Protein AF-A0A844NVZ9-F1 (afdb_monomer_lite)

Foldseek 3Di:
DDDPDVVNVVLLVVLLVCVVVVNVVVNVVSVDDPVNSVVSVDVVNVVVND

Radius of gyration: 10.79 Å; chains: 1; bounding box: 23×21×28 Å

pLDDT: mean 78.05, std 16.34, range [43.5, 95.25]

InterPro domains:
  IPR021364 Protein of unknown function DUF2857 [PF11198] (8-48)

Organism: Pseudomonas aeruginosa (NCBI:txid287)

Secondary structure (DSSP, 8-state):
-----HHHHHHHHHHHHHHHTT-HHHHHHTT--HHHHHHHH-HHHHGGG-

Structure (mmCIF, N/CA/C/O backbone):
data_AF-A0A844NVZ9-F1
#
_entry.id   AF-A0A844NVZ9-F1
#
loop_
_atom_site.group_PDB
_atom_site.id
_atom_site.type_symbol
_atom_site.label_atom_id
_atom_site.label_alt_id
_atom_site.label_comp_id
_atom_site.label_asym_id
_atom_site.label_entity_id
_atom_site.label_seq_id
_atom_site.pdbx_PDB_ins_code
_atom_site.Cartn_x
_atom_site.Cartn_y
_atom_site.Cartn_z
_atom_site.occupancy
_atom_site.B_iso_or_equiv
_atom_site.auth_seq_id
_atom_site.auth_comp_id
_atom_site.auth_asym_id
_atom_site.auth_atom_id
_atom_site.pdbx_PDB_model_num
ATOM 1 N N . MET A 1 1 ? 1.597 -11.851 -22.570 1.00 43.50 1 MET A N 1
ATOM 2 C CA . MET A 1 1 ? 2.176 -10.984 -21.522 1.00 43.50 1 MET A CA 1
ATOM 3 C C . MET A 1 1 ? 1.417 -9.672 -21.581 1.00 43.50 1 MET A C 1
ATOM 5 O O . MET A 1 1 ? 1.558 -8.961 -22.567 1.00 43.50 1 MET A O 1
ATOM 9 N N . SER A 1 2 ? 0.502 -9.428 -20.641 1.00 48.03 2 SER A N 1
ATOM 10 C CA . SER A 1 2 ? -0.324 -8.215 -20.631 1.00 48.03 2 SER A CA 1
ATOM 11 C C . SER A 1 2 ? 0.590 -7.010 -20.436 1.00 48.03 2 SER A C 1
ATOM 13 O O . SER A 1 2 ? 1.262 -6.925 -19.411 1.00 48.03 2 SER A O 1
ATOM 15 N N . ALA A 1 3 ? 0.669 -6.129 -21.434 1.00 55.06 3 ALA A N 1
ATOM 16 C CA . ALA A 1 3 ? 1.421 -4.885 -21.316 1.00 55.06 3 ALA A CA 1
ATOM 17 C C . ALA A 1 3 ? 0.968 -4.142 -20.042 1.00 55.06 3 ALA A C 1
ATOM 19 O O . ALA A 1 3 ? -0.237 -4.151 -19.758 1.00 55.06 3 ALA A O 1
ATOM 20 N N . PRO A 1 4 ? 1.881 -3.533 -19.259 1.00 56.03 4 PRO A N 1
ATOM 21 C CA . PRO A 1 4 ? 1.508 -2.798 -18.059 1.00 56.03 4 PRO A CA 1
ATOM 22 C C . PRO A 1 4 ? 0.521 -1.707 -18.462 1.00 56.03 4 PRO A C 1
ATOM 24 O O . PRO A 1 4 ? 0.873 -0.760 -19.162 1.00 56.03 4 PRO A O 1
ATOM 27 N N . HIS A 1 5 ? -0.745 -1.871 -18.087 1.00 56.38 5 HIS A N 1
ATOM 28 C CA . HIS A 1 5 ? -1.745 -0.862 -18.392 1.00 56.38 5 HIS A CA 1
ATOM 29 C C . HIS A 1 5 ? -1.324 0.417 -17.644 1.00 56.38 5 HIS A C 1
ATOM 31 O O . HIS A 1 5 ? -1.119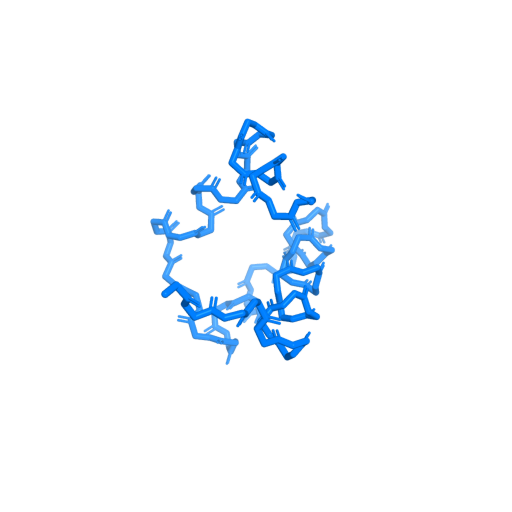 0.330 -16.430 1.00 56.38 5 HIS A O 1
ATOM 37 N N . PRO A 1 6 ? -1.198 1.590 -18.295 1.00 59.88 6 PRO A N 1
ATOM 38 C CA . PRO A 1 6 ? -0.714 2.822 -17.651 1.00 59.88 6 PRO A CA 1
ATOM 39 C C . PRO A 1 6 ? -1.486 3.180 -16.371 1.00 59.88 6 PRO A C 1
ATOM 41 O O . PRO A 1 6 ? -0.934 3.699 -15.405 1.00 59.88 6 PRO A O 1
ATOM 44 N N . LEU A 1 7 ? -2.769 2.810 -16.343 1.00 61.09 7 LEU A N 1
ATOM 45 C CA . LEU A 1 7 ? -3.649 2.920 -15.181 1.00 61.09 7 LEU A CA 1
ATOM 46 C C . LEU A 1 7 ? -3.135 2.142 -13.955 1.00 61.09 7 LEU A C 1
ATOM 48 O O . LEU A 1 7 ? -3.209 2.648 -12.843 1.00 61.09 7 LEU A O 1
ATOM 52 N N . ASN A 1 8 ? -2.578 0.943 -14.146 1.00 74.75 8 ASN A N 1
ATOM 53 C CA . ASN A 1 8 ? -2.060 0.117 -13.056 1.00 74.75 8 ASN A CA 1
ATOM 54 C C . ASN A 1 8 ? -0.820 0.760 -12.412 1.00 74.75 8 ASN A C 1
ATOM 56 O O . ASN A 1 8 ? -0.707 0.817 -11.192 1.00 74.75 8 ASN A O 1
ATOM 60 N N . GLN A 1 9 ? 0.077 1.329 -13.224 1.00 77.19 9 GLN A N 1
ATOM 61 C CA . GLN A 1 9 ? 1.260 2.027 -12.710 1.00 77.19 9 GLN A CA 1
ATOM 62 C C . GLN A 1 9 ? 0.893 3.311 -11.958 1.00 77.19 9 GLN A C 1
ATOM 64 O O . GLN A 1 9 ? 1.453 3.574 -10.895 1.00 77.19 9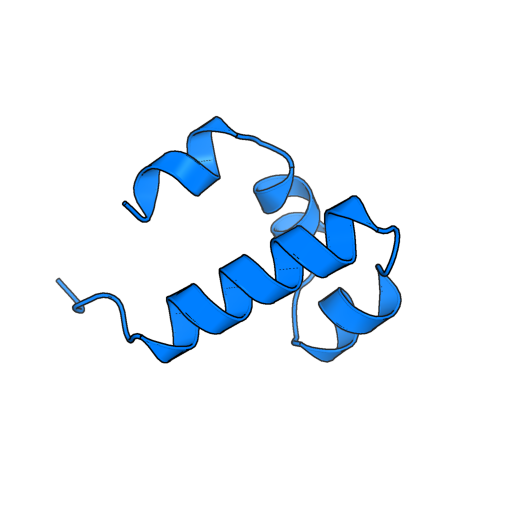 GLN A O 1
ATOM 69 N N . ALA A 1 10 ? -0.080 4.081 -12.457 1.00 84.19 10 ALA A N 1
ATOM 70 C CA . ALA A 1 10 ? -0.559 5.279 -11.770 1.00 84.19 10 ALA A CA 1
ATOM 71 C C . ALA A 1 10 ? -1.198 4.947 -10.409 1.00 84.19 10 ALA A C 1
ATOM 73 O O . ALA A 1 10 ? -0.924 5.619 -9.416 1.00 84.19 10 ALA A O 1
ATOM 74 N N . VAL A 1 11 ? -1.998 3.877 -10.345 1.00 86.94 11 VAL A N 1
ATOM 75 C CA . VAL A 1 11 ? -2.631 3.412 -9.101 1.00 86.94 11 VAL A CA 1
ATOM 76 C C . VAL A 1 11 ? -1.585 2.933 -8.090 1.00 86.94 11 VAL A C 1
ATOM 78 O O . VAL A 1 11 ? -1.657 3.304 -6.920 1.00 86.94 11 VAL A O 1
ATOM 81 N N . ILE A 1 12 ? -0.568 2.183 -8.528 1.00 85.88 12 ILE A N 1
ATOM 82 C CA . ILE A 1 12 ? 0.523 1.728 -7.650 1.00 85.88 12 ILE A CA 1
ATOM 83 C C . ILE A 1 12 ? 1.361 2.911 -7.151 1.00 85.88 12 ILE A C 1
ATOM 85 O O . ILE A 1 12 ? 1.656 2.994 -5.958 1.00 85.88 12 ILE A O 1
ATOM 89 N N . ALA A 1 13 ? 1.705 3.861 -8.023 1.00 86.50 13 ALA A N 1
ATOM 90 C CA . ALA A 1 13 ? 2.439 5.063 -7.634 1.00 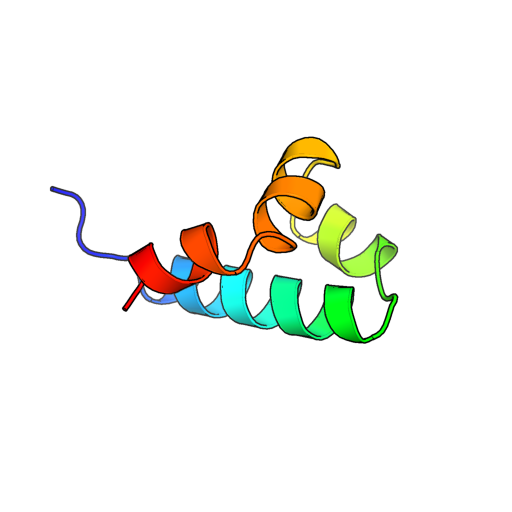86.50 13 ALA A CA 1
ATOM 91 C C 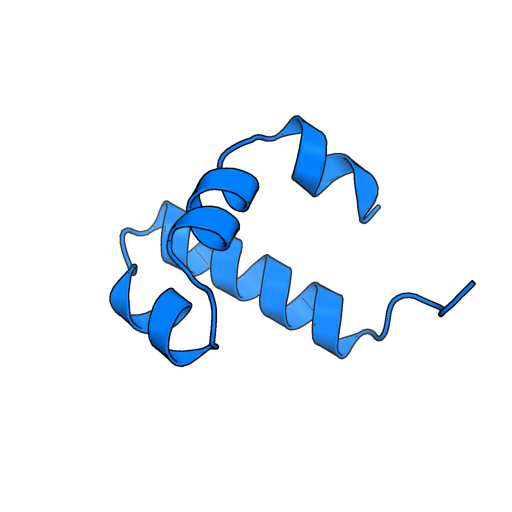. ALA A 1 13 ? 1.662 5.898 -6.601 1.00 86.50 13 ALA A C 1
ATOM 93 O O . ALA A 1 13 ? 2.238 6.343 -5.605 1.00 86.50 13 ALA A O 1
ATOM 94 N N . GLN A 1 14 ? 0.347 6.051 -6.791 1.00 89.81 14 GLN A N 1
ATOM 95 C CA . GLN A 1 14 ? -0.518 6.750 -5.841 1.00 89.81 14 GLN A CA 1
ATOM 96 C C . GLN A 1 14 ? -0.612 6.006 -4.503 1.00 89.81 14 GLN A C 1
ATOM 98 O O . GLN A 1 14 ? -0.496 6.630 -3.448 1.00 89.81 14 GLN A O 1
ATOM 103 N N . ALA A 1 15 ? -0.755 4.679 -4.526 1.00 90.69 15 ALA A N 1
ATOM 104 C CA . ALA A 1 15 ? -0.778 3.858 -3.318 1.00 90.69 15 ALA A CA 1
ATOM 105 C C . ALA A 1 15 ? 0.536 3.949 -2.531 1.00 90.69 15 ALA A C 1
ATOM 107 O O . ALA A 1 15 ? 0.507 4.067 -1.307 1.00 90.69 15 ALA A O 1
ATOM 108 N N . LEU A 1 16 ? 1.683 3.965 -3.219 1.00 90.00 16 LEU A N 1
ATOM 109 C CA . LEU A 1 16 ? 2.996 4.156 -2.600 1.00 90.00 16 LEU A CA 1
ATOM 110 C C . LEU A 1 16 ? 3.141 5.546 -1.970 1.00 90.00 16 LEU A C 1
ATOM 112 O O . LEU A 1 16 ? 3.658 5.661 -0.857 1.00 90.00 16 LEU A O 1
ATOM 116 N N . TYR A 1 17 ? 2.683 6.597 -2.654 1.00 91.44 17 TYR A N 1
ATOM 117 C CA . TYR A 1 17 ? 2.688 7.957 -2.116 1.00 91.44 17 TYR A CA 1
ATOM 118 C C . TYR A 1 17 ? 1.807 8.072 -0.867 1.00 91.44 17 TYR A C 1
ATOM 120 O O . TYR A 1 17 ? 2.245 8.587 0.162 1.00 91.44 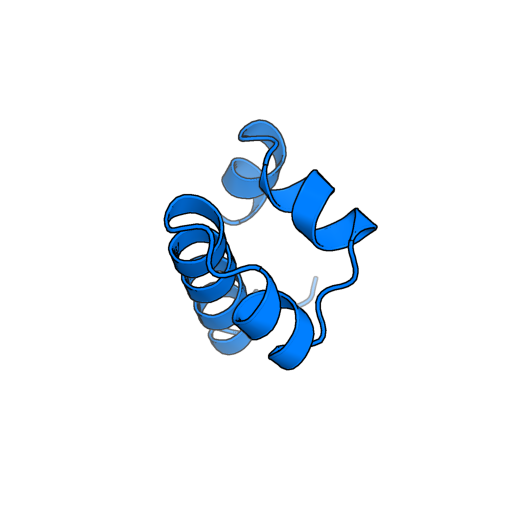17 TYR A O 1
ATOM 128 N N . ASP A 1 18 ? 0.581 7.557 -0.926 1.00 92.75 18 ASP A N 1
ATOM 129 C CA . ASP A 1 18 ? -0.357 7.588 0.193 1.00 92.75 18 ASP A CA 1
ATOM 130 C C . ASP A 1 18 ? 0.180 6.782 1.386 1.00 92.75 18 ASP A C 1
ATOM 132 O O . ASP A 1 18 ? 0.158 7.272 2.517 1.00 92.75 18 ASP A O 1
ATOM 136 N N . LEU A 1 19 ? 0.757 5.600 1.143 1.00 90.25 19 LEU A N 1
ATOM 137 C CA . LEU A 1 19 ? 1.349 4.750 2.178 1.00 90.25 19 LEU A CA 1
ATOM 138 C C . LEU A 1 19 ? 2.542 5.422 2.873 1.00 90.25 19 LEU A C 1
ATOM 140 O O . LEU A 1 19 ? 2.606 5.421 4.102 1.00 90.25 19 LEU A O 1
ATOM 144 N N . ARG A 1 20 ? 3.447 6.056 2.111 1.00 89.50 20 ARG A N 1
ATOM 145 C CA . ARG A 1 20 ? 4.584 6.827 2.658 1.00 89.50 20 ARG A CA 1
ATOM 146 C C . ARG A 1 20 ? 4.141 7.997 3.537 1.00 89.50 20 ARG A C 1
ATOM 148 O O . ARG A 1 20 ? 4.863 8.369 4.454 1.00 89.50 20 ARG A O 1
ATOM 155 N N . ASN A 1 21 ? 2.953 8.539 3.280 1.00 93.12 21 ASN A N 1
ATOM 156 C CA . ASN A 1 21 ? 2.359 9.641 4.035 1.00 93.12 21 ASN A CA 1
ATOM 157 C C . ASN A 1 21 ? 1.386 9.176 5.139 1.00 93.12 21 ASN A C 1
ATOM 159 O O . ASN A 1 21 ? 0.661 9.992 5.703 1.00 93.12 21 ASN A O 1
ATOM 163 N N . GLY A 1 22 ? 1.316 7.872 5.436 1.00 92.06 22 GLY A N 1
ATOM 164 C CA . GLY A 1 22 ? 0.429 7.326 6.472 1.00 92.06 22 GLY A CA 1
ATOM 165 C C . GLY A 1 22 ? -1.062 7.324 6.105 1.00 92.06 22 GLY A C 1
ATOM 166 O O . GLY A 1 22 ? -1.920 7.121 6.965 1.00 92.06 22 GLY A O 1
ATOM 167 N N . GLN A 1 23 ? -1.409 7.515 4.830 1.00 95.25 23 GLN A N 1
ATOM 168 C CA . GLN A 1 23 ? -2.787 7.615 4.342 1.00 95.25 23 GLN A CA 1
ATOM 169 C C . GLN A 1 23 ? -3.417 6.237 4.039 1.00 95.25 23 GLN A C 1
ATOM 171 O O . GLN A 1 23 ? -4.038 6.032 2.998 1.00 95.25 23 GLN A O 1
ATOM 176 N N . LEU A 1 24 ? -3.338 5.295 4.987 1.00 91.44 24 LEU A N 1
ATOM 177 C CA . LEU A 1 24 ? -3.858 3.915 4.871 1.00 91.44 24 LEU A CA 1
ATOM 178 C C . LEU A 1 24 ? -5.319 3.824 4.395 1.00 91.44 24 LEU A C 1
ATOM 180 O O . LEU A 1 24 ? -5.677 2.931 3.629 1.00 91.44 24 LEU A O 1
ATOM 184 N N . ARG A 1 25 ? -6.170 4.763 4.828 1.00 94.38 25 ARG A N 1
ATOM 185 C CA . ARG A 1 25 ? -7.585 4.812 4.423 1.00 94.38 25 ARG A CA 1
ATOM 186 C C . ARG A 1 25 ? -7.766 5.026 2.919 1.00 94.38 25 ARG A C 1
ATOM 188 O O . ARG A 1 25 ? -8.671 4.435 2.341 1.00 94.38 25 ARG A O 1
ATOM 195 N N . ARG A 1 26 ? -6.908 5.833 2.286 1.00 93.31 26 ARG A N 1
ATOM 196 C CA . ARG A 1 26 ? -6.974 6.096 0.839 1.00 93.31 26 ARG A CA 1
ATOM 197 C C . ARG A 1 26 ? -6.536 4.884 0.038 1.00 93.31 26 ARG A C 1
ATOM 199 O O . ARG A 1 26 ? -7.190 4.538 -0.937 1.00 93.31 26 ARG A O 1
ATOM 206 N N . CYS A 1 27 ? -5.507 4.183 0.507 1.00 92.50 27 CYS A N 1
ATOM 207 C CA . CYS A 1 27 ? -5.076 2.947 -0.128 1.00 92.50 27 CYS A CA 1
ATOM 208 C C . CYS A 1 27 ? -6.176 1.872 -0.096 1.00 92.50 27 CYS A C 1
ATOM 210 O O . CYS A 1 27 ? -6.467 1.266 -1.123 1.00 92.50 27 CYS A O 1
ATOM 212 N N . LYS A 1 28 ? -6.873 1.712 1.038 1.00 90.25 28 LYS A N 1
ATOM 213 C CA . LYS A 1 28 ? -8.038 0.813 1.138 1.00 90.25 28 LYS A CA 1
ATOM 214 C C . LYS A 1 28 ? -9.194 1.236 0.221 1.00 90.25 28 LYS A C 1
ATOM 216 O O . LYS A 1 28 ? -9.832 0.383 -0.382 1.00 90.25 28 LYS A O 1
ATOM 221 N N . ALA A 1 29 ? -9.439 2.541 0.067 1.00 93.12 29 ALA A N 1
ATOM 222 C CA . ALA A 1 29 ? -10.466 3.060 -0.844 1.00 93.12 29 ALA A CA 1
ATOM 223 C C . ALA A 1 29 ? -10.152 2.800 -2.331 1.00 93.12 29 ALA A C 1
ATOM 225 O O . ALA A 1 29 ? -11.072 2.677 -3.132 1.00 93.12 29 ALA A O 1
ATOM 226 N N . MET A 1 30 ? -8.870 2.673 -2.693 1.00 89.19 30 MET A N 1
ATOM 227 C CA . MET A 1 30 ? -8.437 2.240 -4.029 1.00 89.19 30 MET A CA 1
ATOM 228 C C . MET A 1 30 ? -8.586 0.726 -4.258 1.00 89.19 30 MET A C 1
ATOM 230 O O . MET A 1 30 ? -8.339 0.259 -5.365 1.00 89.19 30 MET A O 1
ATOM 234 N N . GLY A 1 31 ? -8.999 -0.036 -3.240 1.00 89.38 31 GLY A N 1
ATOM 235 C CA . GLY A 1 31 ? -9.222 -1.480 -3.328 1.00 89.38 31 GLY A CA 1
ATOM 236 C C . GLY A 1 31 ? -8.065 -2.340 -2.823 1.00 89.38 31 GLY A C 1
ATOM 237 O O . GLY A 1 31 ? -8.166 -3.559 -2.896 1.00 89.38 31 GLY A O 1
ATOM 238 N N . PHE A 1 32 ? -6.998 -1.745 -2.280 1.00 90.44 32 PHE A N 1
ATOM 239 C CA . PHE A 1 32 ? -5.885 -2.518 -1.734 1.00 90.44 32 PHE A CA 1
ATOM 240 C C . PHE A 1 32 ? -6.240 -3.149 -0.383 1.00 90.44 32 PHE A C 1
ATOM 2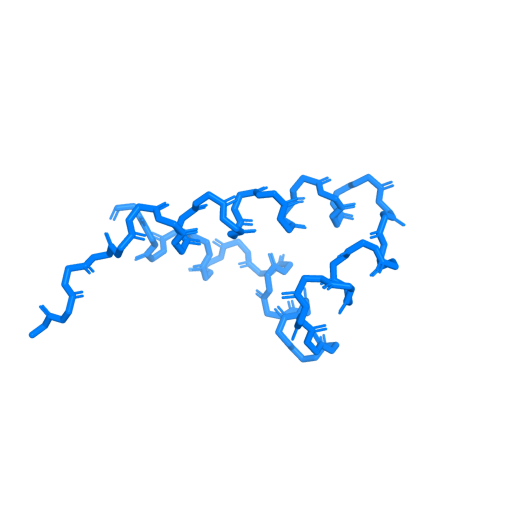42 O O . PHE A 1 32 ? -6.635 -2.469 0.571 1.00 90.44 32 PHE A O 1
ATOM 249 N N . SER A 1 33 ? -6.019 -4.453 -0.287 1.00 90.25 33 SER A N 1
ATOM 250 C CA . SER A 1 33 ? -6.020 -5.212 0.958 1.00 90.25 33 SER A CA 1
ATOM 251 C C . SER A 1 33 ? -4.769 -4.932 1.795 1.00 90.25 33 SER A C 1
ATOM 253 O O . SER A 1 33 ? -3.761 -4.418 1.313 1.00 90.25 33 SER A O 1
ATOM 255 N N . GLU A 1 34 ? -4.798 -5.302 3.075 1.00 89.56 34 GLU A N 1
ATOM 256 C CA . GLU A 1 34 ? -3.627 -5.141 3.947 1.00 89.56 34 GLU A CA 1
ATOM 257 C C . GLU A 1 34 ? -2.421 -5.950 3.466 1.00 89.56 34 GLU A C 1
ATOM 259 O O . GLU A 1 34 ? -1.305 -5.444 3.529 1.00 89.56 34 GLU A O 1
ATOM 264 N N . ALA A 1 35 ? -2.645 -7.149 2.920 1.00 87.12 35 ALA A N 1
ATOM 265 C CA . ALA A 1 35 ? -1.586 -7.980 2.353 1.00 87.12 35 ALA A CA 1
ATOM 266 C C . ALA A 1 35 ? -0.919 -7.306 1.144 1.00 87.12 35 ALA A C 1
ATOM 268 O O . ALA A 1 35 ? 0.304 -7.302 1.032 1.00 87.12 35 ALA A O 1
ATOM 269 N N . GLU A 1 36 ? -1.708 -6.678 0.268 1.00 86.94 36 GLU A N 1
ATOM 270 C CA . GLU A 1 36 ? -1.180 -5.936 -0.882 1.00 86.94 36 GLU A CA 1
ATOM 271 C C . GLU A 1 36 ? -0.450 -4.654 -0.454 1.00 86.94 36 GLU A C 1
ATOM 273 O O . GLU A 1 36 ? 0.569 -4.292 -1.039 1.00 86.94 36 GLU A O 1
ATOM 278 N N . LEU A 1 37 ? -0.914 -3.975 0.600 1.00 88.31 37 LEU A N 1
ATOM 279 C CA . LEU A 1 37 ? -0.212 -2.810 1.146 1.00 88.31 37 LEU A CA 1
ATOM 280 C C . LEU A 1 37 ? 1.092 -3.179 1.840 1.00 88.31 37 LEU A C 1
ATOM 282 O O . LEU A 1 37 ? 2.044 -2.404 1.781 1.00 88.31 37 LEU A O 1
ATOM 286 N N . ASP A 1 38 ? 1.150 -4.336 2.491 1.00 87.00 38 ASP A N 1
ATOM 287 C CA . ASP A 1 38 ? 2.378 -4.833 3.102 1.00 87.00 38 ASP A CA 1
ATOM 288 C C . ASP A 1 38 ? 3.399 -5.234 2.033 1.00 87.00 38 ASP A C 1
ATOM 290 O O . ASP A 1 38 ? 4.552 -4.811 2.076 1.00 87.00 38 ASP A O 1
ATOM 294 N N . ALA A 1 39 ? 2.929 -5.904 0.981 1.00 83.62 39 ALA A N 1
ATOM 295 C CA . ALA A 1 39 ? 3.679 -6.177 -0.238 1.00 83.62 39 ALA A CA 1
ATOM 296 C C . ALA A 1 39 ? 4.334 -4.913 -0.838 1.00 83.62 39 ALA A C 1
ATOM 298 O O . ALA A 1 39 ? 5.517 -4.931 -1.185 1.00 83.62 39 ALA A O 1
ATOM 299 N N . LEU A 1 40 ? 3.607 -3.792 -0.901 1.00 82.50 40 LEU A N 1
ATOM 300 C CA . LEU A 1 40 ? 4.123 -2.517 -1.418 1.00 82.50 40 LEU A CA 1
ATOM 301 C C . LEU A 1 40 ? 5.206 -1.864 -0.540 1.00 82.50 40 LEU A C 1
ATOM 303 O O . LEU A 1 40 ? 5.936 -0.998 -1.025 1.00 82.50 40 LEU A O 1
ATOM 307 N N . LYS A 1 41 ? 5.356 -2.264 0.731 1.00 79.56 41 LYS A N 1
ATOM 308 C CA . LYS A 1 41 ? 6.447 -1.774 1.597 1.00 79.56 41 LYS A CA 1
ATOM 309 C C . LYS A 1 41 ? 7.793 -2.392 1.242 1.00 79.56 41 LYS A C 1
ATOM 311 O O . LYS A 1 41 ? 8.824 -1.834 1.615 1.00 79.56 41 LYS A O 1
ATOM 316 N N . HIS A 1 42 ? 7.803 -3.522 0.537 1.00 77.88 42 HIS A N 1
ATOM 317 C CA . HIS A 1 42 ? 9.027 -4.214 0.159 1.00 77.88 42 HIS A CA 1
ATOM 318 C C . HIS A 1 42 ? 9.606 -3.616 -1.137 1.00 77.88 42 HIS A C 1
ATOM 320 O O . HIS A 1 42 ? 9.040 -3.817 -2.215 1.00 77.88 42 HIS A O 1
ATOM 326 N N . PRO A 1 43 ? 10.765 -2.923 -1.086 1.00 61.84 43 PRO A N 1
ATOM 327 C CA . PRO A 1 43 ? 11.329 -2.212 -2.242 1.00 61.84 43 PRO A CA 1
ATOM 328 C C . PRO A 1 43 ? 11.628 -3.129 -3.435 1.00 61.84 43 PRO A C 1
ATOM 330 O O . PRO A 1 43 ? 11.529 -2.710 -4.586 1.00 61.84 43 PRO A O 1
ATOM 333 N N . ALA A 1 44 ? 11.942 -4.399 -3.160 1.00 62.31 44 ALA A N 1
ATOM 334 C CA . ALA A 1 44 ? 12.212 -5.414 -4.171 1.00 62.31 44 ALA A CA 1
ATOM 335 C C . ALA A 1 44 ? 11.007 -5.697 -5.090 1.00 62.31 44 ALA A C 1
ATOM 337 O O . ALA A 1 44 ? 11.211 -6.104 -6.227 1.00 62.31 44 ALA A O 1
ATOM 338 N N . MET A 1 45 ? 9.770 -5.446 -4.638 1.00 55.38 45 MET A N 1
ATOM 339 C CA . MET A 1 45 ? 8.566 -5.657 -5.453 1.00 55.38 45 MET A CA 1
ATOM 340 C C . MET A 1 45 ? 8.188 -4.442 -6.303 1.00 55.38 45 MET A C 1
ATOM 342 O O . MET A 1 45 ? 7.639 -4.603 -7.389 1.00 55.38 45 MET A O 1
ATOM 346 N N . VAL A 1 46 ? 8.548 -3.229 -5.873 1.00 56.38 46 VAL A N 1
ATOM 347 C CA . VAL A 1 46 ? 8.359 -2.006 -6.677 1.00 56.38 46 VAL A CA 1
ATOM 348 C C . VAL A 1 46 ? 9.317 -1.986 -7.876 1.00 56.38 46 VAL A C 1
ATOM 350 O O . VAL A 1 46 ? 8.964 -1.485 -8.940 1.00 56.38 46 VAL A O 1
ATOM 353 N N . SER A 1 47 ? 10.496 -2.604 -7.741 1.00 49.31 47 SER A N 1
ATOM 354 C CA . SER A 1 47 ? 11.506 -2.680 -8.805 1.00 49.31 47 SER A CA 1
ATOM 355 C C . SER A 1 47 ? 11.122 -3.572 -9.998 1.00 49.31 47 SER A C 1
ATOM 357 O O . SER A 1 47 ? 11.825 -3.545 -11.002 1.00 49.31 47 SER A O 1
ATOM 359 N N . VAL A 1 48 ? 10.036 -4.353 -9.911 1.00 52.69 48 VAL A N 1
ATOM 360 C CA . VAL A 1 48 ? 9.569 -5.258 -10.987 1.00 52.69 48 VAL A CA 1
ATOM 361 C C . VAL A 1 48 ? 8.638 -4.543 -11.982 1.00 52.69 48 VAL A C 1
ATOM 363 O O . VAL A 1 48 ? 8.300 -5.089 -13.026 1.00 52.69 48 VAL A O 1
ATOM 366 N N . LEU A 1 49 ? 8.218 -3.313 -11.673 1.00 50.97 49 LEU A N 1
ATOM 367 C CA . LEU A 1 49 ? 7.307 -2.520 -12.508 1.00 50.97 49 LEU A CA 1
ATOM 368 C C . LEU A 1 49 ? 8.025 -1.528 -13.440 1.00 50.97 49 LEU A C 1
ATOM 370 O O . LEU A 1 49 ? 7.337 -0.778 -14.137 1.00 50.97 49 LEU A O 1
ATOM 374 N N . ALA A 1 50 ? 9.363 -1.504 -13.409 1.00 46.34 50 ALA A N 1
ATOM 375 C CA . ALA A 1 50 ? 10.221 -0.657 -14.239 1.00 46.34 50 ALA A CA 1
ATOM 376 C C . ALA A 1 50 ? 10.474 -1.266 -15.625 1.00 46.34 50 ALA A C 1
ATOM 378 O O . ALA A 1 50 ? 10.637 -2.505 -15.706 1.00 46.34 50 ALA A O 1
#

Sequence (50 aa):
MSAPHPLNQAVIAQALYDLRNGQLRRCKAMGFSEAELDALKHPAMVSVLA